Protein AF-A0A0B7FMV6-F1 (afdb_monomer_lite)

Radius of gyration: 30.62 Å; chains: 1; bounding box: 77×26×86 Å

Secondary structure (DSSP, 8-state):
--HHHHHHHHHHHHHHTS------TTS-PPPTT------TTSSHHHHHHHS----HHHHHHHHHS--S-GGGSSTTHHHHHHHHHHHHHHHHHHHHHHHHHHHTTPPP-

Organism: Thanatephorus cucumeris (strain AG1-IB / isolate 7/3/14) (NCBI:txid1108050)

pLDDT: mean 75.32, std 18.73, range [45.81, 98.5]

InterPro domains:
  IPR039297 Cytochrome c oxidase subunit VII [PF02238] (54-105)

Sequence (109 aa):
MDRHQVARNSDVVRLSDRVRIHPEPGELSPQPNQPWIYESHTLTMINALVNRPNHVRERQVLVQSSSKPVYLRLPRSKLYLGSYLALFTVGMIGTTGGLYSLIRGKPSA

Foldseek 3Di:
DDPVVVVVVVVVVVVVVPPPPDPDPPPDDDDPDDPDPPPPDPCPVVCCVVVPDDCPVVVCCQQVVDPDDNCPSDPCSCVVVVVVVVVVVVVVVVVVVVVVCVVVVPDDD

Structure (mmCIF, N/CA/C/O backbone):
data_AF-A0A0B7FMV6-F1
#
_entry.id   AF-A0A0B7FMV6-F1
#
loop_
_atom_site.group_PDB
_atom_site.id
_atom_site.type_symbol
_atom_site.label_atom_id
_atom_site.label_alt_id
_atom_site.label_comp_id
_atom_site.label_asym_id
_atom_site.label_entity_id
_atom_site.label_seq_id
_atom_site.pdbx_PDB_ins_code
_atom_site.Cartn_x
_atom_site.Cartn_y
_atom_site.Cartn_z
_atom_site.occupancy
_atom_site.B_iso_or_equiv
_atom_site.auth_seq_id
_atom_site.auth_comp_id
_atom_site.auth_asym_id
_atom_site.auth_atom_id
_atom_site.pdbx_PDB_model_num
ATOM 1 N N . MET A 1 1 ? -53.490 -11.177 27.234 1.00 51.25 1 MET A N 1
ATOM 2 C CA . MET A 1 1 ? -52.022 -11.350 27.177 1.00 51.25 1 MET A CA 1
ATOM 3 C C . MET A 1 1 ? -51.737 -12.817 26.913 1.00 51.25 1 MET A C 1
ATOM 5 O O . MET A 1 1 ? -52.205 -13.664 27.661 1.00 51.25 1 MET A O 1
ATOM 9 N N . ASP A 1 2 ? -51.103 -13.098 25.780 1.00 52.16 2 ASP A N 1
ATOM 10 C CA . ASP A 1 2 ? -51.010 -14.418 25.152 1.00 52.16 2 ASP A CA 1
ATOM 11 C C . ASP A 1 2 ? -49.869 -15.263 25.760 1.00 52.16 2 ASP A C 1
ATOM 13 O O . ASP A 1 2 ? -48.723 -14.810 25.829 1.00 52.16 2 ASP A O 1
ATOM 17 N N . ARG A 1 3 ? -50.166 -16.488 26.221 1.00 54.50 3 ARG A N 1
ATOM 18 C CA . ARG A 1 3 ? -49.199 -17.377 26.906 1.0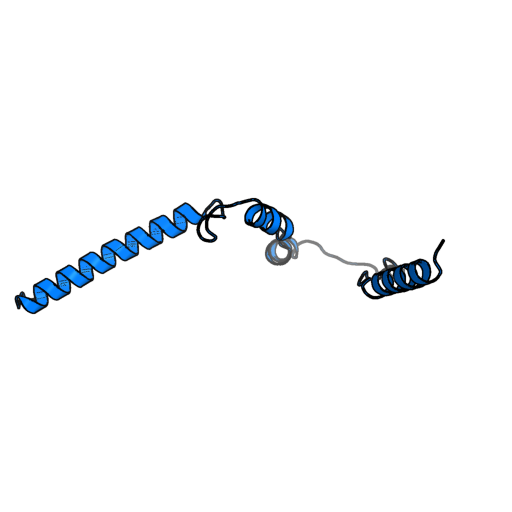0 54.50 3 ARG A CA 1
ATOM 19 C C . ARG A 1 3 ? -48.040 -17.803 25.997 1.00 54.50 3 ARG A C 1
ATOM 21 O O . ARG A 1 3 ? -46.973 -18.152 26.497 1.00 54.50 3 ARG A O 1
ATOM 28 N N . HIS A 1 4 ? -48.205 -17.697 24.679 1.00 52.84 4 HIS A N 1
ATOM 29 C CA . HIS A 1 4 ? -47.155 -17.992 23.700 1.00 52.84 4 HIS A CA 1
ATOM 30 C C . HIS A 1 4 ? -46.091 -16.885 23.571 1.00 52.84 4 HIS A C 1
ATOM 32 O O . HIS A 1 4 ? -45.001 -17.129 23.052 1.00 52.84 4 HIS A O 1
ATOM 38 N N . GLN A 1 5 ? -46.366 -15.671 24.063 1.00 53.06 5 GLN A N 1
ATOM 39 C CA . GLN A 1 5 ? -45.386 -14.574 24.114 1.00 53.06 5 GLN A CA 1
ATOM 40 C C . GLN A 1 5 ? -44.428 -14.725 25.308 1.00 53.06 5 GLN A C 1
ATOM 42 O O . GLN A 1 5 ? -43.245 -14.414 25.202 1.00 53.06 5 GLN A O 1
ATOM 47 N N . VAL A 1 6 ? -44.917 -15.263 26.432 1.00 56.25 6 VAL A N 1
ATOM 48 C CA . VAL A 1 6 ? -44.139 -15.392 27.676 1.00 56.25 6 VAL A CA 1
ATOM 49 C C . VAL A 1 6 ? -43.029 -16.443 27.545 1.00 56.25 6 VAL A C 1
ATOM 51 O O . VAL A 1 6 ? -41.909 -16.193 27.982 1.00 56.25 6 VAL A O 1
ATOM 54 N N . ALA A 1 7 ? -43.299 -17.567 26.870 1.00 56.62 7 ALA A N 1
ATOM 55 C CA . ALA A 1 7 ? -42.311 -18.631 26.659 1.00 56.62 7 ALA A CA 1
ATOM 56 C C . ALA A 1 7 ? -41.132 -18.194 25.763 1.00 56.62 7 ALA A C 1
ATOM 58 O O . ALA A 1 7 ? -39.977 -18.492 26.061 1.00 56.62 7 ALA A O 1
ATOM 59 N N . ARG A 1 8 ? -41.400 -17.407 24.708 1.00 58.22 8 ARG A N 1
ATOM 60 C CA . ARG A 1 8 ? -40.338 -16.868 23.838 1.00 58.22 8 ARG A CA 1
ATOM 61 C C . ARG A 1 8 ? -39.399 -15.919 24.578 1.00 58.22 8 ARG A C 1
ATOM 63 O O . ARG A 1 8 ? -38.197 -15.962 24.345 1.00 58.22 8 ARG A O 1
ATOM 70 N N . ASN A 1 9 ? -39.922 -15.101 25.490 1.00 53.22 9 ASN A N 1
ATOM 71 C CA . ASN A 1 9 ? -39.086 -14.191 26.271 1.00 53.22 9 ASN A CA 1
ATOM 72 C C . ASN A 1 9 ? -38.243 -14.919 27.328 1.00 53.22 9 ASN A C 1
ATOM 74 O O . ASN A 1 9 ? -37.107 -14.515 27.562 1.00 53.22 9 ASN A O 1
ATOM 78 N N . SER A 1 10 ? -38.736 -16.008 27.930 1.00 58.00 10 SER A N 1
ATOM 79 C CA . SER A 1 10 ? -37.947 -16.775 28.907 1.00 58.00 10 SER A CA 1
ATOM 80 C C . SER A 1 10 ? -36.759 -17.518 28.290 1.00 58.00 1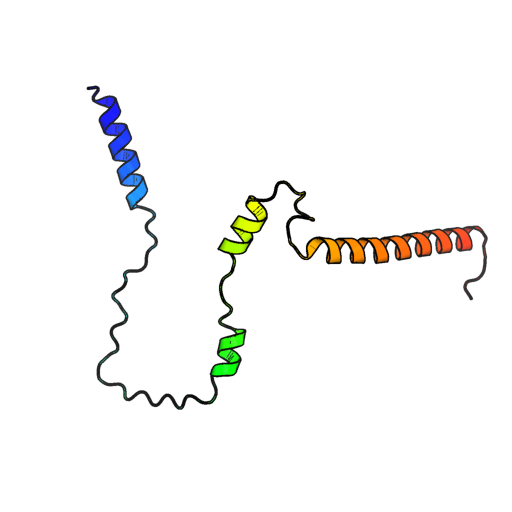0 SER A C 1
ATOM 82 O O . SER A 1 10 ? -35.724 -17.655 28.943 1.00 58.00 10 SER A O 1
ATOM 84 N N . ASP A 1 11 ? -36.873 -17.957 27.035 1.00 58.16 11 ASP A N 1
ATOM 85 C CA . ASP A 1 11 ? -35.783 -18.657 26.349 1.00 58.16 11 ASP A CA 1
ATOM 86 C C . ASP A 1 11 ? -34.670 -17.696 25.908 1.00 58.16 11 ASP A C 1
ATOM 88 O O . ASP A 1 11 ? -33.489 -18.021 26.028 1.00 58.16 11 ASP A O 1
ATOM 92 N N . VAL A 1 12 ? -35.019 -16.471 25.496 1.00 58.75 12 VAL A N 1
ATOM 93 C CA . VAL A 1 12 ? -34.039 -15.416 25.173 1.00 58.75 12 VAL A CA 1
ATOM 94 C C . VAL A 1 12 ? -33.254 -14.985 26.418 1.00 58.75 12 VAL A C 1
ATOM 96 O O . VAL A 1 12 ? -32.037 -14.831 26.341 1.00 58.75 12 VAL A O 1
ATOM 99 N N . VAL A 1 13 ? -33.915 -14.874 27.578 1.00 58.03 13 VAL A N 1
ATOM 100 C CA . VAL A 1 13 ? -33.258 -14.537 28.856 1.00 58.03 13 VAL A CA 1
ATOM 101 C C . VAL A 1 13 ? -32.306 -15.651 29.319 1.00 58.03 13 VAL A C 1
ATOM 103 O O . VAL A 1 13 ? -31.207 -15.368 29.792 1.00 58.03 13 VAL A O 1
ATOM 106 N N . ARG A 1 14 ? -32.656 -16.929 29.112 1.00 56.78 14 ARG A N 1
ATOM 107 C CA . ARG A 1 14 ? -31.761 -18.058 29.436 1.00 56.78 14 ARG A CA 1
ATOM 108 C C . ARG A 1 14 ? -30.548 -18.169 28.512 1.00 56.78 14 ARG A C 1
ATOM 110 O O . ARG A 1 14 ? -29.500 -18.648 28.943 1.00 56.78 14 ARG A O 1
ATOM 117 N N . LEU A 1 15 ? -30.667 -17.743 27.255 1.00 52.09 15 LEU A N 1
ATOM 118 C CA . LEU A 1 15 ? -29.554 -17.752 26.302 1.00 52.09 15 LEU A CA 1
ATOM 119 C C . LEU A 1 15 ? -28.537 -16.633 26.584 1.00 52.09 15 LEU A C 1
ATOM 121 O O . LEU A 1 15 ? -27.345 -16.838 26.356 1.00 52.09 15 LEU A O 1
ATOM 125 N N . SER A 1 16 ? -28.966 -15.498 27.151 1.00 54.69 16 SER A N 1
ATOM 126 C CA . SER A 1 16 ? -28.059 -14.424 27.588 1.00 54.69 16 SER A CA 1
ATOM 127 C C . SER A 1 16 ? -27.203 -14.768 28.815 1.00 54.69 16 SER A C 1
ATOM 129 O O . SER A 1 16 ? -26.150 -14.161 28.998 1.00 54.69 16 SER A O 1
ATOM 131 N N . ASP A 1 17 ? -27.593 -15.763 29.618 1.00 53.47 17 ASP A N 1
ATOM 132 C CA . ASP A 1 17 ? -26.840 -16.173 30.815 1.00 53.47 17 ASP A CA 1
ATOM 133 C C . ASP A 1 17 ? -25.707 -17.172 30.529 1.00 53.47 17 ASP A C 1
ATOM 135 O O . ASP A 1 17 ? -24.794 -17.320 31.340 1.00 53.47 17 ASP A O 1
ATOM 139 N N . ARG A 1 18 ? -25.707 -17.846 29.370 1.00 56.06 18 ARG A N 1
ATOM 140 C CA . ARG A 1 18 ? -24.697 -18.874 29.037 1.00 56.06 18 ARG A CA 1
ATOM 141 C C . ARG A 1 18 ? -23.463 -18.374 28.285 1.00 56.06 18 ARG A C 1
ATOM 143 O O . ARG A 1 18 ? -22.552 -19.163 28.053 1.00 56.06 18 ARG A O 1
ATOM 150 N N . VAL A 1 19 ? -23.380 -17.089 27.947 1.00 56.59 19 VAL A N 1
ATOM 151 C CA . VAL A 1 19 ? -22.171 -16.487 27.352 1.00 56.59 19 VAL A CA 1
ATOM 152 C C . VAL A 1 19 ? -21.726 -15.305 28.202 1.00 56.59 19 VAL A C 1
ATOM 154 O O . VAL A 1 19 ? -21.649 -14.165 27.756 1.00 56.59 19 VAL A O 1
ATOM 157 N N . ARG A 1 20 ? -21.428 -15.581 29.471 1.00 45.81 20 ARG A N 1
ATOM 158 C CA . ARG A 1 20 ? -20.692 -14.657 30.328 1.00 45.81 20 ARG A CA 1
ATOM 159 C C . ARG A 1 20 ? -19.306 -15.246 30.580 1.00 45.81 20 ARG A C 1
ATOM 161 O O . ARG A 1 20 ? -19.052 -15.838 31.617 1.00 45.81 20 ARG A O 1
ATOM 168 N N . ILE A 1 21 ? -18.403 -15.106 29.607 1.00 51.47 21 ILE A N 1
ATOM 169 C CA . ILE A 1 21 ? -16.968 -15.319 29.845 1.00 51.47 21 ILE A CA 1
ATOM 170 C C . ILE A 1 21 ? -16.449 -14.048 30.527 1.00 51.47 21 ILE A C 1
ATOM 172 O O . ILE A 1 21 ? -15.840 -13.186 29.902 1.00 51.47 21 ILE A O 1
ATOM 176 N N . HIS A 1 22 ? -16.780 -13.897 31.805 1.00 48.25 22 HIS A N 1
ATOM 177 C CA . HIS A 1 22 ? -16.129 -12.953 32.702 1.00 48.25 22 HIS A CA 1
ATOM 178 C C . HIS A 1 22 ? -15.431 -13.795 33.773 1.00 48.25 22 HIS A C 1
ATOM 180 O O . HIS A 1 22 ? -16.127 -14.523 34.477 1.00 48.25 22 HIS A O 1
ATOM 186 N N . PRO A 1 23 ? -14.093 -13.765 33.893 1.00 55.47 23 PRO A N 1
ATOM 187 C CA . PRO A 1 23 ? -13.443 -14.350 35.056 1.00 55.47 23 PRO A CA 1
ATOM 188 C C . PRO A 1 23 ? -13.862 -13.570 36.313 1.00 55.47 23 PRO A C 1
ATOM 190 O O . PRO A 1 23 ? -13.903 -12.337 36.299 1.00 55.47 23 PRO A O 1
ATOM 193 N N . GLU A 1 24 ? -14.204 -14.304 37.370 1.00 59.38 24 GLU A N 1
ATOM 194 C CA . GLU A 1 24 ? -14.574 -13.790 38.693 1.00 59.38 24 GLU A CA 1
ATOM 195 C C . GLU A 1 24 ? -13.492 -12.827 39.236 1.00 59.38 24 GLU A C 1
ATOM 197 O O . GLU A 1 24 ? -12.314 -13.196 39.300 1.00 59.38 24 GLU A O 1
ATOM 202 N N . PRO A 1 25 ? -13.836 -11.592 39.649 1.00 57.28 25 PRO A N 1
ATOM 203 C CA . PRO A 1 25 ? -12.872 -10.610 40.143 1.00 57.28 25 PRO A CA 1
ATOM 204 C C . PRO A 1 25 ? -12.566 -10.831 41.636 1.00 57.28 25 PRO A C 1
ATOM 206 O O . PRO A 1 25 ? -12.812 -9.950 42.457 1.00 57.28 25 PRO A O 1
ATOM 209 N N . GLY A 1 26 ? -12.056 -12.013 42.002 1.00 55.84 26 GLY A N 1
ATOM 210 C CA . GLY A 1 26 ? -11.868 -12.370 43.416 1.00 55.84 26 GLY A CA 1
ATOM 211 C C . GLY A 1 26 ? -10.721 -13.314 43.773 1.00 55.84 26 GLY A C 1
ATOM 212 O O . GLY A 1 26 ? -10.433 -13.460 44.954 1.00 55.84 26 GLY A O 1
ATOM 213 N N . GLU A 1 27 ? -10.019 -13.922 42.815 1.00 50.50 27 GLU A N 1
ATOM 214 C CA 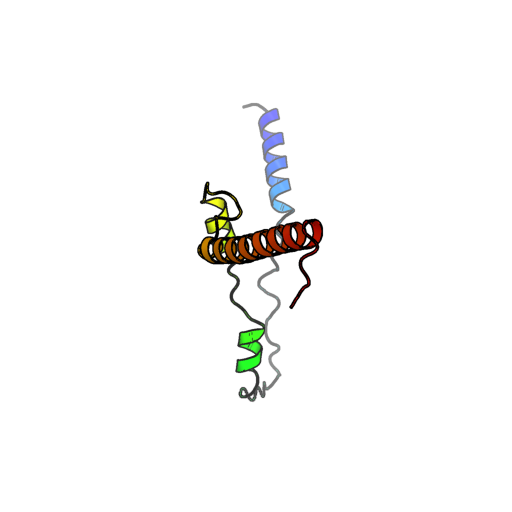. GLU A 1 27 ? -9.056 -14.999 43.121 1.00 50.50 27 GLU A CA 1
ATOM 215 C C . GLU A 1 27 ? -7.575 -14.576 43.040 1.00 50.50 27 GLU A C 1
ATOM 217 O O . GLU A 1 27 ? -6.707 -15.349 42.652 1.00 50.50 27 GLU A O 1
ATOM 222 N N . LEU A 1 28 ? -7.266 -13.329 43.408 1.00 57.16 28 LEU A N 1
ATOM 223 C CA . LEU A 1 28 ? -5.891 -12.817 43.538 1.00 57.16 28 LEU A CA 1
ATOM 224 C C . LEU A 1 28 ? -5.749 -11.981 44.821 1.00 57.16 28 LEU A C 1
ATOM 226 O O . LEU A 1 28 ? -5.342 -10.822 44.797 1.00 57.16 28 LEU A O 1
ATOM 230 N N . SER A 1 29 ? -6.094 -12.561 45.972 1.00 55.69 29 SER A N 1
ATOM 231 C CA . SER A 1 29 ? -5.576 -12.057 47.249 1.00 55.69 29 SER A CA 1
ATOM 232 C C . SER A 1 29 ? -4.112 -12.503 47.399 1.00 55.69 29 SER A C 1
ATOM 234 O O . SER A 1 29 ? -3.847 -13.705 47.320 1.00 55.69 29 SER A O 1
ATOM 236 N N . PRO A 1 30 ? -3.140 -11.594 47.604 1.00 56.41 30 PRO A N 1
ATOM 237 C CA . PRO A 1 30 ? -1.761 -11.998 47.853 1.00 56.41 30 PRO A CA 1
ATOM 238 C C . PRO A 1 30 ? -1.664 -12.738 49.193 1.00 56.41 30 PRO A C 1
ATOM 240 O O . PRO A 1 30 ? -2.175 -12.262 50.208 1.00 56.41 30 PRO A O 1
ATOM 243 N N . GLN A 1 31 ? -1.002 -13.900 49.205 1.00 57.81 31 GLN A N 1
ATOM 244 C CA . GLN A 1 31 ? -0.742 -14.644 50.440 1.00 57.81 31 GLN A CA 1
ATOM 245 C C . GLN A 1 31 ? 0.147 -13.809 51.389 1.00 57.81 31 GLN A C 1
ATOM 247 O O . GLN A 1 31 ? 1.148 -13.245 50.942 1.00 57.81 31 GLN A O 1
ATOM 252 N N . PRO A 1 32 ? -0.185 -13.723 52.692 1.00 59.34 32 PRO A N 1
ATOM 253 C CA . PRO A 1 32 ? 0.367 -12.728 53.621 1.00 59.34 32 PRO A CA 1
ATOM 254 C C . PRO A 1 32 ? 1.816 -12.977 54.094 1.00 59.34 32 PRO A C 1
ATOM 256 O O . PRO A 1 32 ? 2.257 -12.335 55.042 1.00 59.34 32 PRO A O 1
ATOM 259 N N . ASN A 1 33 ? 2.576 -13.890 53.481 1.00 59.19 33 ASN A N 1
ATOM 260 C CA . ASN A 1 33 ? 3.898 -14.303 53.971 1.00 59.19 33 ASN A CA 1
ATOM 261 C C . ASN A 1 33 ? 4.998 -14.387 52.898 1.00 59.19 33 ASN A C 1
ATOM 263 O O . ASN A 1 33 ? 5.875 -15.243 52.986 1.00 59.19 33 ASN A O 1
ATOM 267 N N . GLN A 1 34 ? 4.996 -13.494 51.910 1.00 57.88 34 GLN A N 1
ATOM 268 C CA . GLN A 1 34 ? 6.105 -13.387 50.958 1.00 57.88 34 GLN A CA 1
ATOM 269 C C . GLN A 1 34 ? 6.737 -11.991 51.058 1.00 57.88 34 GLN A C 1
ATOM 271 O O . GLN A 1 34 ? 6.099 -11.022 50.651 1.00 57.88 34 GLN A O 1
ATOM 276 N N . PRO A 1 35 ? 7.966 -11.833 51.593 1.00 52.50 35 PRO A N 1
ATOM 277 C CA . PRO A 1 35 ? 8.691 -10.580 51.452 1.00 52.50 35 PRO A CA 1
ATOM 278 C C . PRO A 1 35 ? 9.125 -10.464 49.992 1.00 52.50 35 PRO A C 1
ATOM 280 O O . PRO A 1 35 ? 10.085 -11.091 49.546 1.00 52.50 35 PRO A O 1
ATOM 283 N N . TRP A 1 36 ? 8.375 -9.692 49.217 1.00 52.88 36 TRP A N 1
ATOM 284 C CA . TRP A 1 36 ? 8.702 -9.411 47.831 1.00 52.88 36 TRP A CA 1
ATOM 285 C C . TRP A 1 36 ? 9.962 -8.547 47.740 1.00 52.88 36 TRP A C 1
ATOM 287 O O . TRP A 1 36 ? 9.906 -7.318 47.777 1.00 52.88 36 TRP A O 1
ATOM 297 N N . ILE A 1 37 ? 11.111 -9.197 47.575 1.00 56.69 37 ILE A N 1
ATOM 298 C CA . ILE A 1 37 ? 12.302 -8.551 47.029 1.00 56.69 37 ILE A CA 1
ATOM 299 C C . ILE A 1 37 ? 12.080 -8.430 45.517 1.00 56.69 37 ILE A C 1
ATOM 301 O O . ILE A 1 37 ? 12.483 -9.291 44.739 1.00 56.69 37 ILE A O 1
ATOM 305 N N . TYR A 1 38 ? 11.380 -7.377 45.094 1.00 50.25 38 TYR A N 1
ATOM 306 C CA . TYR A 1 38 ? 11.412 -6.942 43.700 1.00 50.25 38 TYR A CA 1
ATOM 307 C C . TYR A 1 38 ? 12.462 -5.847 43.581 1.00 50.25 38 TYR A C 1
ATOM 309 O O . TYR A 1 38 ? 12.173 -4.662 43.730 1.00 50.25 38 TYR A O 1
ATOM 317 N N . GLU A 1 39 ? 13.697 -6.246 43.313 1.00 51.59 39 GLU A N 1
ATOM 318 C CA . GLU A 1 39 ? 14.729 -5.314 42.882 1.00 51.59 39 GLU A CA 1
ATOM 319 C C . GLU A 1 39 ? 14.383 -4.839 41.457 1.00 51.59 39 GLU A C 1
ATOM 321 O O . GLU A 1 39 ? 14.654 -5.490 40.447 1.00 51.59 39 GLU A O 1
ATOM 326 N N . SER A 1 40 ? 13.637 -3.736 41.379 1.00 56.19 40 SER A N 1
ATOM 327 C CA . SER A 1 40 ? 12.918 -3.275 40.189 1.00 56.19 40 SER A CA 1
ATOM 328 C C . SER A 1 40 ? 13.776 -2.394 39.277 1.00 56.19 40 SER A C 1
ATOM 330 O O . SER A 1 40 ? 13.452 -1.226 39.055 1.00 56.19 40 SER A O 1
ATOM 332 N N . HIS A 1 41 ? 14.866 -2.933 38.729 1.00 52.84 41 HIS A N 1
ATOM 333 C CA . HIS A 1 41 ? 15.746 -2.147 37.849 1.00 52.84 41 HIS A CA 1
ATOM 334 C C . HIS A 1 41 ? 15.924 -2.722 36.433 1.00 52.84 41 HIS A C 1
ATOM 336 O O . HIS A 1 41 ? 16.412 -2.012 35.558 1.00 52.84 41 HIS A O 1
ATOM 342 N N . THR A 1 42 ? 15.474 -3.953 36.147 1.00 54.59 42 THR A N 1
ATOM 343 C CA . THR A 1 42 ? 15.775 -4.635 34.865 1.00 54.59 42 THR A CA 1
ATOM 344 C C . THR A 1 42 ? 14.566 -4.983 33.984 1.00 54.59 42 THR A C 1
ATOM 346 O O . THR A 1 42 ? 14.745 -5.343 32.822 1.00 54.59 42 THR A O 1
ATOM 349 N N . LEU A 1 43 ? 13.325 -4.828 34.462 1.00 55.00 43 LEU A N 1
ATOM 350 C CA . LEU A 1 43 ? 12.119 -5.269 33.735 1.00 55.00 43 LEU A CA 1
ATOM 351 C C . LEU A 1 43 ? 11.325 -4.152 33.040 1.00 55.00 43 LEU A C 1
ATOM 353 O O . LEU A 1 43 ? 10.282 -4.429 32.458 1.00 55.00 43 LEU A O 1
ATOM 357 N N . THR A 1 44 ? 11.784 -2.902 33.034 1.00 61.00 44 THR A N 1
ATOM 358 C CA . THR A 1 44 ? 11.019 -1.796 32.421 1.00 61.00 44 THR A CA 1
ATOM 359 C C . THR A 1 44 ? 11.084 -1.823 30.889 1.00 61.00 44 THR A C 1
ATOM 361 O O . THR A 1 44 ? 10.084 -1.595 30.210 1.00 61.00 44 THR A O 1
ATOM 364 N N . MET A 1 45 ? 12.250 -2.160 30.325 1.00 63.53 45 MET A N 1
ATOM 365 C CA . MET A 1 45 ? 12.475 -2.157 28.871 1.00 63.53 45 MET A CA 1
ATOM 366 C C . MET A 1 45 ? 11.758 -3.309 28.149 1.00 63.53 45 MET A C 1
ATOM 368 O O . MET A 1 45 ? 11.153 -3.092 27.101 1.00 63.53 45 MET A O 1
ATOM 372 N N . ILE A 1 46 ? 11.778 -4.523 28.712 1.00 68.56 46 ILE A N 1
ATOM 373 C CA . ILE A 1 46 ? 11.096 -5.690 28.121 1.00 68.56 46 ILE A CA 1
ATOM 374 C C . ILE A 1 46 ? 9.573 -5.540 28.238 1.00 68.56 46 ILE A C 1
ATOM 376 O O . ILE A 1 46 ? 8.847 -5.862 27.297 1.00 68.56 46 ILE A O 1
ATOM 380 N N . ASN A 1 47 ? 9.080 -4.979 29.347 1.00 64.19 47 ASN A N 1
ATOM 381 C CA . ASN A 1 47 ? 7.649 -4.757 29.552 1.00 64.19 47 ASN A CA 1
ATOM 382 C C . ASN A 1 47 ? 7.062 -3.804 28.494 1.00 64.19 47 ASN A C 1
ATOM 384 O O . ASN A 1 47 ? 6.012 -4.099 27.937 1.00 64.19 47 ASN A O 1
ATOM 388 N N . ALA A 1 48 ? 7.783 -2.750 28.097 1.00 65.00 48 ALA A N 1
ATOM 389 C CA . ALA A 1 48 ? 7.352 -1.857 27.014 1.00 65.00 48 ALA A CA 1
ATOM 390 C C . ALA A 1 48 ? 7.258 -2.544 25.631 1.00 65.00 48 ALA A C 1
ATOM 392 O O . ALA A 1 48 ? 6.483 -2.115 24.771 1.00 65.00 48 ALA A O 1
ATOM 393 N N . LEU A 1 49 ? 8.038 -3.607 25.395 1.00 65.19 49 LEU A N 1
ATOM 394 C CA . LEU A 1 49 ? 8.025 -4.348 24.132 1.00 65.19 49 LEU A CA 1
ATOM 395 C C . LEU A 1 49 ? 6.902 -5.393 24.083 1.00 65.19 49 LEU A C 1
ATOM 397 O O . LEU A 1 49 ? 6.266 -5.557 23.039 1.00 65.19 49 LEU A O 1
ATOM 401 N N . VAL A 1 50 ? 6.662 -6.070 25.209 1.00 68.12 50 VAL A N 1
ATOM 402 C CA . VAL A 1 50 ? 5.687 -7.164 25.343 1.00 68.12 50 VAL A CA 1
ATOM 403 C C . VAL A 1 50 ? 4.280 -6.634 25.632 1.00 68.12 50 VAL A C 1
ATOM 405 O O . VAL A 1 50 ? 3.302 -7.135 25.083 1.00 68.12 50 VAL A O 1
ATOM 408 N N . ASN A 1 51 ? 4.164 -5.582 26.439 1.00 72.12 51 ASN A N 1
ATOM 409 C CA . ASN A 1 51 ? 2.897 -5.049 26.929 1.00 72.12 51 ASN A CA 1
ATOM 410 C C . ASN A 1 51 ? 2.474 -3.817 26.115 1.00 72.12 51 ASN A C 1
ATOM 412 O O . ASN A 1 51 ? 2.425 -2.682 26.590 1.00 72.12 51 ASN A O 1
ATOM 416 N N . ARG A 1 52 ? 2.227 -4.035 24.819 1.00 77.25 52 ARG A N 1
ATOM 417 C CA . ARG A 1 52 ? 1.751 -2.976 23.921 1.00 77.25 52 ARG A CA 1
ATOM 418 C C . ARG A 1 52 ? 0.282 -2.653 24.226 1.00 77.25 52 ARG A C 1
ATOM 420 O O . ARG A 1 52 ? -0.514 -3.583 24.357 1.00 77.25 52 ARG A O 1
ATOM 427 N N . PRO A 1 53 ? -0.120 -1.367 24.243 1.00 81.38 53 PRO A N 1
ATOM 428 C CA . PRO A 1 53 ? -1.519 -1.017 24.429 1.00 81.38 53 PRO A CA 1
ATOM 429 C C . PRO A 1 53 ? -2.386 -1.629 23.321 1.00 81.38 53 PRO A C 1
ATOM 431 O O . PRO A 1 53 ? -2.024 -1.627 22.136 1.00 81.38 53 PRO A O 1
ATOM 434 N N . ASN A 1 54 ? -3.542 -2.168 23.704 1.00 86.88 54 ASN A N 1
ATOM 435 C CA . ASN A 1 54 ? -4.486 -2.765 22.770 1.00 86.88 54 ASN A CA 1
ATOM 436 C C . ASN A 1 54 ? -5.309 -1.672 22.067 1.00 86.88 54 ASN A C 1
ATOM 438 O O . ASN A 1 54 ? -6.151 -1.034 22.686 1.00 86.88 54 ASN A O 1
ATOM 442 N N . HIS A 1 55 ? -5.112 -1.516 20.755 1.00 90.50 55 HIS A N 1
ATOM 443 C CA . HIS A 1 55 ? -5.838 -0.545 19.921 1.00 90.50 55 HIS A CA 1
ATOM 444 C C . HIS A 1 55 ? -6.824 -1.219 18.946 1.00 90.50 55 HIS A C 1
ATOM 446 O O . HIS A 1 55 ? -7.183 -0.650 17.913 1.00 90.50 55 HIS A O 1
ATOM 452 N N . VAL A 1 56 ? -7.236 -2.468 19.199 1.00 91.00 56 VAL A N 1
ATOM 453 C CA . VAL A 1 56 ? -8.104 -3.224 18.275 1.00 91.00 56 VAL A CA 1
ATOM 454 C C . VAL A 1 56 ? -9.465 -2.548 18.110 1.00 91.00 56 VAL A C 1
ATOM 456 O O . VAL A 1 56 ? -9.901 -2.349 16.976 1.00 91.00 56 VAL A O 1
ATOM 459 N N . ARG A 1 57 ? -10.109 -2.129 19.208 1.00 93.12 57 ARG A N 1
ATOM 460 C CA . ARG A 1 57 ? -11.424 -1.465 19.165 1.00 93.12 57 ARG A CA 1
ATOM 461 C C . ARG A 1 57 ? -11.380 -0.161 18.369 1.00 93.12 57 ARG A C 1
ATOM 463 O O . ARG A 1 57 ? -12.243 0.080 17.532 1.00 93.12 57 ARG A O 1
ATOM 470 N N . GLU A 1 58 ? -10.352 0.654 18.582 1.00 91.62 58 GLU A N 1
ATOM 471 C CA . GLU A 1 58 ? -10.158 1.910 17.847 1.00 91.62 58 GLU A CA 1
ATOM 472 C C . GLU A 1 58 ? -10.017 1.666 16.342 1.00 91.62 58 GLU A C 1
ATOM 474 O O . GLU A 1 58 ? -10.652 2.341 15.532 1.00 91.62 58 GLU A O 1
ATOM 479 N N . ARG A 1 59 ? -9.241 0.646 15.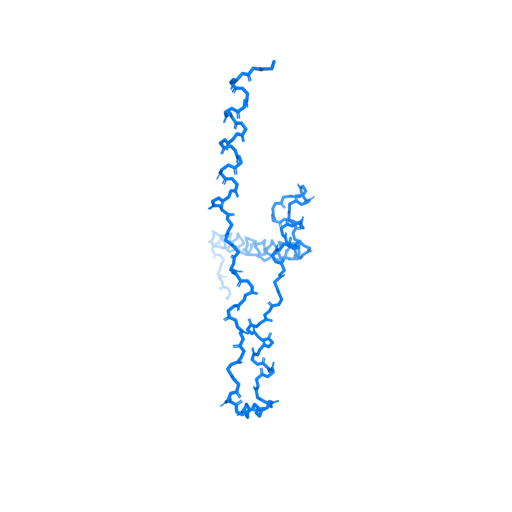954 1.00 91.12 59 ARG A N 1
ATOM 480 C CA . ARG A 1 59 ? -9.081 0.255 14.547 1.00 91.12 59 ARG A CA 1
ATOM 481 C C . ARG A 1 59 ? -10.376 -0.285 13.947 1.00 91.12 59 ARG A C 1
ATOM 483 O O . ARG A 1 59 ? -10.661 0.016 12.792 1.00 91.12 59 ARG A O 1
ATOM 490 N N . GLN A 1 60 ? -11.164 -1.049 14.703 1.00 93.69 60 GLN A N 1
ATOM 491 C CA . GLN A 1 60 ? -12.468 -1.542 14.251 1.00 93.69 60 GLN A CA 1
ATOM 492 C C . GLN A 1 60 ? -13.420 -0.383 13.963 1.00 93.69 60 GLN A C 1
ATOM 494 O O . GLN A 1 60 ? -13.965 -0.319 12.865 1.00 93.69 60 GLN A O 1
ATOM 499 N N . VAL A 1 61 ? -13.541 0.577 14.886 1.00 94.25 61 VAL A N 1
ATOM 500 C CA . VAL A 1 61 ? -14.365 1.779 14.688 1.00 94.25 61 VAL A CA 1
ATOM 501 C C . VAL A 1 61 ? -13.873 2.579 13.479 1.00 94.25 61 VAL A C 1
ATOM 503 O O . VAL A 1 61 ? -14.670 2.956 12.621 1.00 94.25 61 VAL A O 1
ATOM 506 N N . LEU A 1 62 ? -12.560 2.778 13.340 1.00 92.31 62 LEU A N 1
ATOM 507 C CA . LEU A 1 62 ? -11.966 3.497 12.210 1.00 92.31 62 LEU A CA 1
ATOM 508 C C . LEU A 1 62 ? -12.277 2.837 10.855 1.00 92.31 62 LEU A C 1
ATOM 510 O O . LEU A 1 62 ? -12.637 3.512 9.894 1.00 92.31 62 LEU A O 1
ATOM 514 N N . VAL A 1 63 ? -12.138 1.513 10.764 1.00 92.56 63 VAL A N 1
ATOM 515 C CA . VAL A 1 63 ? -12.354 0.763 9.518 1.00 92.56 63 VAL A CA 1
ATOM 516 C C . VAL A 1 63 ? -13.841 0.605 9.199 1.00 92.56 63 VAL A C 1
ATOM 518 O O . VAL A 1 63 ? -14.211 0.646 8.028 1.00 92.56 63 VAL A O 1
ATOM 521 N N . GLN A 1 64 ? -14.695 0.417 10.206 1.00 94.31 64 GLN A N 1
ATOM 522 C CA . GLN A 1 64 ? -16.136 0.219 10.019 1.00 94.31 64 GLN A CA 1
ATOM 523 C C . GLN A 1 64 ? -16.891 1.532 9.784 1.00 94.31 64 GLN A C 1
ATOM 525 O O . GLN A 1 64 ? -17.894 1.530 9.080 1.00 94.31 64 GLN A O 1
ATOM 530 N N . SER A 1 65 ? -16.397 2.660 10.303 1.00 94.25 65 SER A N 1
ATOM 531 C CA . SER A 1 65 ? -16.998 3.984 10.067 1.00 94.25 65 SER A CA 1
ATOM 532 C C . SER A 1 65 ? -16.751 4.536 8.658 1.00 94.25 65 SER A C 1
ATOM 534 O O . SER A 1 65 ? -17.397 5.501 8.253 1.00 94.25 65 SER A O 1
ATOM 536 N N . SER A 1 66 ? -15.820 3.954 7.893 1.00 91.56 66 SER A N 1
ATOM 537 C CA . SER A 1 66 ? -15.447 4.456 6.570 1.00 91.56 66 SER A CA 1
ATOM 538 C C . SER A 1 66 ? -16.101 3.674 5.429 1.00 91.56 66 SER A C 1
ATOM 540 O O . SER A 1 66 ? -15.907 2.467 5.293 1.00 91.56 66 SER A O 1
ATOM 542 N N . SER A 1 67 ? -16.770 4.391 4.521 1.00 94.62 67 SER A N 1
ATOM 543 C CA . SER A 1 67 ? -17.280 3.852 3.249 1.00 94.62 67 SER A CA 1
ATOM 544 C C . SER A 1 67 ? -16.207 3.699 2.164 1.00 94.62 67 SER A C 1
ATOM 546 O O . SER A 1 67 ? -16.490 3.195 1.079 1.00 94.62 67 SER A O 1
ATOM 548 N N . LYS A 1 68 ? -14.961 4.118 2.432 1.00 92.62 68 LYS A N 1
ATOM 549 C CA . LYS A 1 68 ? -13.854 3.995 1.476 1.00 92.62 68 LYS A CA 1
ATOM 550 C C . LYS A 1 68 ? -13.599 2.519 1.131 1.00 92.62 68 LYS A C 1
ATOM 552 O O . LYS A 1 68 ? -13.854 1.641 1.964 1.00 92.62 68 LYS A O 1
ATOM 557 N N . PRO A 1 69 ? -13.028 2.224 -0.048 1.00 92.75 69 PRO A N 1
ATOM 558 C CA . PRO A 1 69 ? -12.533 0.886 -0.360 1.00 92.75 69 PRO A CA 1
ATOM 559 C C . PRO A 1 69 ? -11.556 0.397 0.712 1.00 92.75 69 PRO A C 1
ATOM 561 O O . PRO A 1 69 ? -10.802 1.200 1.261 1.00 92.75 69 PRO A O 1
ATOM 564 N N . VAL A 1 70 ? -11.546 -0.908 1.002 1.00 91.69 70 VAL A N 1
ATOM 565 C CA . VAL A 1 70 ? -10.786 -1.504 2.123 1.00 91.69 70 VAL A CA 1
ATOM 566 C C . VAL A 1 70 ? -9.306 -1.100 2.110 1.00 91.69 70 VAL A C 1
ATOM 568 O O . VAL A 1 70 ? -8.767 -0.699 3.140 1.00 91.69 70 VAL A O 1
ATOM 571 N N . TYR A 1 71 ? -8.679 -1.092 0.933 1.00 91.44 71 TYR A N 1
ATOM 572 C CA . TYR A 1 71 ? -7.280 -0.700 0.729 1.00 91.44 71 TYR A CA 1
ATOM 573 C C . TYR A 1 71 ? -7.004 0.806 0.932 1.00 91.44 71 TYR A C 1
ATOM 575 O O . TYR A 1 71 ? -5.854 1.234 0.892 1.00 91.44 71 TYR A O 1
ATOM 583 N N . LEU A 1 72 ? -8.033 1.626 1.178 1.00 94.44 72 LEU A N 1
ATOM 584 C CA . LEU A 1 72 ? -7.938 3.067 1.447 1.00 94.44 72 LEU A CA 1
ATOM 585 C C . LEU A 1 72 ? -8.478 3.495 2.824 1.00 94.44 72 LEU A C 1
ATOM 587 O O . LEU A 1 72 ? -8.534 4.694 3.110 1.00 94.44 72 LEU A O 1
ATOM 591 N N . ARG A 1 73 ? -8.906 2.551 3.674 1.00 92.38 73 ARG A N 1
ATOM 592 C CA . ARG A 1 73 ? -9.567 2.883 4.952 1.00 92.38 73 ARG A CA 1
ATOM 593 C C . ARG A 1 73 ? -8.612 3.384 6.031 1.00 92.38 73 ARG A C 1
ATOM 595 O O . ARG A 1 73 ? -9.022 4.170 6.878 1.00 92.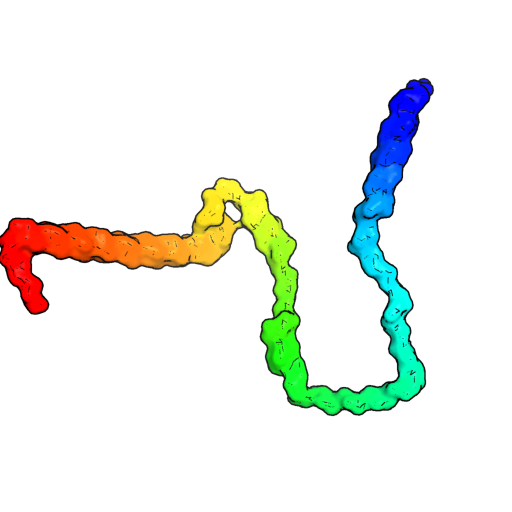38 73 ARG A O 1
ATOM 602 N N . LEU A 1 74 ? -7.351 2.953 6.014 1.00 92.00 74 LEU A N 1
ATOM 603 C CA . LEU A 1 74 ? -6.371 3.356 7.024 1.00 92.00 74 LEU A CA 1
ATOM 604 C C . LEU A 1 74 ? -5.706 4.697 6.668 1.00 92.00 74 LEU A C 1
ATOM 606 O O . LEU A 1 74 ? -5.439 4.963 5.501 1.00 92.00 74 LEU A O 1
ATOM 610 N N . PRO A 1 75 ? -5.328 5.526 7.655 1.00 89.19 75 PRO A N 1
ATOM 611 C CA . PRO A 1 75 ? -4.749 6.850 7.411 1.00 89.19 75 PRO A CA 1
ATOM 612 C C . PRO A 1 75 ? -3.445 6.810 6.600 1.00 89.19 75 PRO A C 1
ATOM 614 O O . PRO A 1 75 ? -3.199 7.692 5.783 1.00 89.19 75 PRO A O 1
ATOM 617 N N . ARG A 1 76 ? -2.623 5.767 6.771 1.00 93.12 76 ARG A N 1
ATOM 618 C CA . ARG A 1 76 ? -1.362 5.586 6.027 1.00 93.12 76 ARG A CA 1
ATOM 619 C C . ARG A 1 76 ? -1.504 4.786 4.732 1.00 93.12 76 ARG A C 1
ATOM 621 O O . ARG A 1 76 ? -0.519 4.601 4.026 1.00 93.12 76 ARG A O 1
ATOM 628 N N . SER A 1 77 ? -2.700 4.312 4.390 1.00 92.75 77 SER A N 1
ATOM 629 C CA . SER A 1 77 ? -2.878 3.404 3.253 1.00 92.75 77 SER A CA 1
ATOM 630 C C . SER A 1 77 ? -2.519 4.047 1.910 1.00 92.75 77 SER A 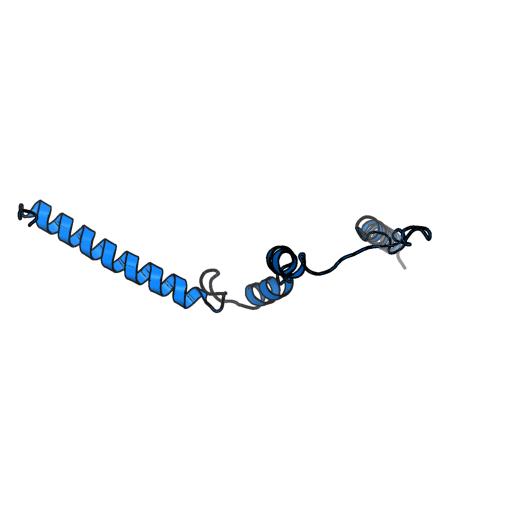C 1
ATOM 632 O O . SER A 1 77 ? -1.984 3.375 1.035 1.00 92.75 77 SER A O 1
ATOM 634 N N . LYS A 1 78 ? -2.746 5.361 1.761 1.00 93.25 78 LYS A N 1
ATOM 635 C CA . LYS A 1 78 ? -2.377 6.122 0.557 1.00 93.25 78 LYS A CA 1
ATOM 636 C C . LYS A 1 78 ? -0.874 6.101 0.289 1.00 93.25 78 LYS A C 1
ATOM 638 O O . LYS A 1 78 ? -0.479 5.990 -0.864 1.00 93.25 78 LYS A O 1
ATOM 643 N N . LEU A 1 79 ? -0.057 6.185 1.342 1.00 95.69 79 LEU A N 1
ATOM 644 C CA . LEU A 1 79 ? 1.398 6.149 1.213 1.00 95.69 79 LEU A CA 1
ATOM 645 C C . LEU A 1 79 ? 1.861 4.780 0.704 1.00 95.69 79 LEU A C 1
ATOM 647 O O . LEU A 1 79 ? 2.633 4.723 -0.244 1.00 95.69 79 LEU A O 1
ATOM 651 N N . TYR A 1 80 ? 1.343 3.696 1.291 1.00 95.69 80 TYR A N 1
ATOM 652 C CA . TYR A 1 80 ? 1.688 2.330 0.883 1.00 95.69 80 TYR A CA 1
ATOM 653 C C . TYR A 1 80 ? 1.210 1.996 -0.530 1.00 95.69 80 TYR A C 1
ATOM 655 O O . TYR A 1 80 ? 1.954 1.411 -1.310 1.00 95.69 80 TYR A O 1
ATOM 663 N N . LEU A 1 81 ? -0.021 2.378 -0.879 1.00 96.12 81 LEU A N 1
ATOM 664 C CA . LEU A 1 81 ? -0.546 2.134 -2.219 1.00 96.12 81 LEU A CA 1
ATOM 665 C C . LEU A 1 81 ? 0.207 2.962 -3.265 1.00 96.12 81 LEU A C 1
ATOM 667 O O . LEU A 1 81 ? 0.542 2.445 -4.325 1.00 96.12 81 LEU A O 1
ATOM 671 N N . GLY A 1 82 ? 0.499 4.229 -2.962 1.00 96.50 82 GLY A N 1
ATOM 672 C CA . GLY A 1 82 ? 1.245 5.107 -3.858 1.00 96.50 82 GLY A CA 1
ATOM 673 C C . GLY A 1 82 ? 2.657 4.593 -4.130 1.00 96.50 82 GLY A C 1
ATOM 674 O O . GLY A 1 82 ? 3.055 4.503 -5.290 1.00 96.50 82 GLY A O 1
ATOM 675 N N . SER A 1 83 ? 3.396 4.195 -3.088 1.00 97.69 83 SER A N 1
ATOM 676 C CA . SER A 1 83 ? 4.743 3.641 -3.261 1.00 97.69 83 SER A CA 1
ATOM 677 C C . SER A 1 83 ? 4.727 2.307 -4.008 1.00 97.69 83 SER A C 1
ATOM 679 O O . SER A 1 83 ? 5.542 2.108 -4.909 1.00 97.69 83 SER A O 1
ATOM 681 N N . TYR A 1 84 ? 3.772 1.425 -3.701 1.00 97.38 84 TYR A N 1
ATOM 682 C CA . TYR A 1 84 ? 3.583 0.171 -4.427 1.00 97.38 84 TYR A CA 1
ATOM 683 C C . TYR A 1 84 ? 3.341 0.411 -5.921 1.00 97.38 84 TYR A C 1
ATOM 685 O O . TYR A 1 84 ? 4.040 -0.160 -6.755 1.00 97.38 84 TYR A O 1
ATOM 693 N N . LEU A 1 85 ? 2.395 1.289 -6.267 1.00 97.81 85 LEU A N 1
ATOM 694 C CA . LEU A 1 85 ? 2.063 1.579 -7.662 1.00 97.81 85 LEU A CA 1
ATOM 695 C C . LEU A 1 85 ? 3.225 2.237 -8.411 1.00 97.81 85 LEU A C 1
ATOM 697 O O . LEU A 1 85 ? 3.429 1.939 -9.587 1.00 97.81 85 LEU A O 1
ATOM 701 N N . ALA A 1 86 ? 4.006 3.091 -7.746 1.00 98.19 86 ALA A N 1
ATOM 702 C CA . ALA A 1 86 ? 5.187 3.708 -8.342 1.00 98.19 86 ALA A CA 1
ATOM 703 C C . ALA A 1 86 ? 6.239 2.654 -8.717 1.00 98.19 86 ALA A C 1
ATOM 705 O O . ALA A 1 86 ? 6.658 2.588 -9.872 1.00 98.19 86 ALA A O 1
ATOM 706 N N . LEU A 1 87 ? 6.613 1.787 -7.769 1.00 98.38 87 LEU A N 1
ATOM 707 C CA . LEU A 1 87 ? 7.580 0.712 -8.013 1.00 98.38 87 LEU A CA 1
ATOM 708 C C . LEU A 1 87 ? 7.074 -0.271 -9.068 1.00 98.38 87 LEU A C 1
ATOM 710 O O . LEU A 1 87 ? 7.822 -0.652 -9.966 1.00 98.38 87 LEU A O 1
ATOM 714 N N . PHE A 1 88 ? 5.795 -0.638 -8.992 1.00 97.94 88 PHE A N 1
ATOM 715 C CA . PHE A 1 88 ? 5.165 -1.514 -9.969 1.00 97.94 88 PHE A CA 1
ATOM 716 C C . PHE A 1 88 ? 5.225 -0.921 -11.381 1.00 97.94 88 PHE A C 1
ATOM 718 O O . PHE A 1 88 ? 5.641 -1.598 -12.315 1.00 97.94 88 PHE A O 1
ATOM 725 N N . THR A 1 89 ? 4.874 0.355 -11.540 1.00 98.38 89 THR A N 1
ATOM 726 C CA . THR A 1 89 ? 4.874 1.030 -12.847 1.00 98.38 89 THR A CA 1
ATOM 727 C C . THR A 1 89 ? 6.281 1.115 -13.431 1.00 98.38 89 THR A C 1
ATOM 729 O O . THR A 1 89 ? 6.478 0.792 -14.601 1.00 98.38 89 THR A O 1
ATOM 732 N N . VAL A 1 90 ? 7.273 1.489 -12.615 1.00 98.50 90 VAL A N 1
ATOM 733 C CA . VAL A 1 90 ? 8.684 1.508 -13.031 1.00 98.50 90 VAL A CA 1
ATOM 734 C C . VAL A 1 90 ? 9.134 0.113 -13.470 1.00 98.50 90 VAL A C 1
ATOM 736 O O . VAL A 1 90 ? 9.736 -0.026 -14.534 1.00 98.50 90 VAL A O 1
ATOM 739 N N . GLY A 1 91 ? 8.778 -0.922 -12.704 1.00 98.12 91 GLY A N 1
ATOM 740 C CA . GLY A 1 91 ? 9.046 -2.315 -13.055 1.00 98.12 91 GLY A CA 1
ATOM 741 C C . GLY A 1 91 ? 8.428 -2.711 -14.397 1.00 98.12 91 GLY A C 1
ATOM 742 O O . GLY A 1 91 ? 9.134 -3.207 -15.267 1.00 98.12 91 GLY A O 1
ATOM 743 N N . MET A 1 92 ? 7.142 -2.420 -14.610 1.00 98.38 92 MET A N 1
ATOM 744 C CA . MET A 1 92 ? 6.431 -2.761 -15.849 1.00 98.38 92 MET A CA 1
ATOM 745 C C . MET A 1 92 ? 6.992 -2.041 -17.079 1.00 98.38 92 MET A C 1
ATOM 747 O O . MET A 1 92 ? 7.104 -2.650 -18.147 1.00 98.38 92 MET A O 1
ATOM 751 N N . ILE A 1 93 ? 7.381 -0.770 -16.943 1.00 97.94 93 ILE A N 1
ATOM 752 C CA . ILE A 1 93 ? 8.060 -0.025 -18.014 1.00 97.94 93 ILE A CA 1
ATOM 753 C C . ILE A 1 93 ? 9.414 -0.672 -18.320 1.00 97.94 93 ILE A C 1
ATOM 755 O O . ILE A 1 93 ? 9.726 -0.895 -19.489 1.00 97.94 93 ILE A O 1
ATOM 759 N N . GLY A 1 94 ? 10.185 -1.030 -17.290 1.00 96.69 94 GLY A N 1
ATOM 760 C CA . GLY A 1 94 ? 11.459 -1.734 -17.439 1.00 96.69 94 GLY A CA 1
ATOM 761 C C . GLY A 1 94 ? 11.305 -3.078 -18.153 1.00 96.69 94 GLY A C 1
ATOM 762 O O . GLY A 1 94 ? 12.003 -3.338 -19.131 1.00 96.69 94 GLY A O 1
ATOM 763 N N . THR A 1 95 ? 10.343 -3.905 -17.734 1.00 96.69 95 THR A N 1
ATOM 764 C CA . THR A 1 95 ? 10.044 -5.194 -18.373 1.00 96.69 95 THR A CA 1
ATOM 765 C C . THR A 1 95 ? 9.615 -5.016 -19.827 1.00 96.69 95 THR A C 1
ATOM 767 O O . THR A 1 95 ? 10.121 -5.714 -20.703 1.00 96.69 95 THR A O 1
ATOM 770 N N . THR A 1 96 ? 8.732 -4.057 -20.112 1.00 96.38 96 THR A N 1
ATOM 771 C CA . THR A 1 96 ? 8.253 -3.798 -21.480 1.00 96.38 96 THR A CA 1
ATOM 772 C C . THR A 1 96 ? 9.380 -3.279 -22.378 1.00 96.38 96 THR A C 1
ATOM 774 O O . THR A 1 96 ? 9.530 -3.734 -23.510 1.00 96.38 96 THR A O 1
ATOM 777 N N . GLY A 1 97 ? 10.219 -2.372 -21.871 1.00 94.69 97 GLY A N 1
ATOM 778 C CA . GLY A 1 97 ? 11.392 -1.861 -22.584 1.00 94.69 97 GLY A CA 1
ATOM 779 C C . GLY A 1 97 ? 12.465 -2.929 -22.821 1.00 94.69 97 GLY A C 1
ATOM 780 O O . GLY A 1 97 ? 13.068 -2.975 -23.898 1.00 94.69 97 GLY A O 1
ATOM 781 N N . GLY A 1 98 ? 12.665 -3.826 -21.852 1.00 92.88 98 GLY A N 1
ATOM 782 C CA . GLY A 1 98 ? 13.532 -4.996 -21.980 1.00 92.88 98 GLY A CA 1
ATOM 783 C C . GLY A 1 98 ? 13.029 -5.961 -23.052 1.00 92.88 98 GLY A C 1
ATOM 784 O O . GLY A 1 98 ? 13.786 -6.330 -23.946 1.00 92.88 98 GLY A O 1
ATOM 785 N N . LEU A 1 99 ? 11.732 -6.284 -23.036 1.00 94.62 99 LEU A N 1
ATOM 786 C CA . LEU A 1 99 ? 11.103 -7.124 -24.058 1.00 94.62 99 LEU A CA 1
ATOM 787 C C . LEU A 1 99 ? 11.218 -6.502 -25.457 1.00 94.62 99 LEU A C 1
ATOM 789 O O . LEU A 1 99 ? 11.582 -7.182 -26.413 1.00 94.62 99 LEU A O 1
ATOM 793 N N . TYR A 1 100 ? 10.968 -5.198 -25.581 1.00 94.44 100 TYR A N 1
ATOM 794 C CA . TYR A 1 100 ? 11.132 -4.475 -26.842 1.00 94.44 100 TYR A CA 1
ATOM 795 C C . TYR A 1 100 ? 12.576 -4.530 -27.362 1.00 94.44 100 TYR A C 1
ATOM 797 O O . TYR A 1 100 ? 12.806 -4.739 -28.555 1.00 94.44 100 TYR A O 1
ATOM 805 N N . SER A 1 101 ? 13.555 -4.373 -26.468 1.00 91.88 101 SER A N 1
ATOM 806 C CA . SER A 1 101 ? 14.976 -4.455 -26.818 1.00 91.88 101 SER A CA 1
ATOM 807 C C . SER A 1 101 ? 15.375 -5.869 -27.247 1.00 91.88 101 SER A C 1
ATOM 809 O O . SER A 1 101 ? 16.129 -6.009 -28.209 1.00 91.88 101 SER A O 1
ATOM 811 N N . LEU A 1 102 ? 14.804 -6.897 -26.608 1.00 91.88 102 LEU A N 1
ATOM 812 C CA . LEU A 1 102 ? 15.007 -8.302 -26.960 1.00 91.88 102 LEU A CA 1
ATOM 813 C C . LEU A 1 102 ? 14.464 -8.623 -28.359 1.00 91.88 102 LEU A C 1
ATOM 815 O O . LEU A 1 102 ? 15.171 -9.220 -29.164 1.00 91.88 102 LEU A O 1
ATOM 819 N N . ILE A 1 103 ? 13.251 -8.163 -28.684 1.00 93.19 103 ILE A N 1
ATOM 820 C CA . ILE A 1 103 ? 12.645 -8.350 -30.016 1.00 93.19 103 ILE A CA 1
ATOM 821 C C . ILE A 1 103 ? 13.484 -7.671 -31.106 1.00 93.19 103 ILE A C 1
ATOM 823 O O . ILE A 1 103 ? 13.631 -8.207 -32.200 1.00 93.19 103 ILE A O 1
ATOM 827 N N . ARG A 1 104 ? 14.053 -6.494 -30.820 1.00 92.56 104 ARG A N 1
ATOM 828 C CA . ARG A 1 104 ? 14.929 -5.781 -31.762 1.00 92.56 104 ARG A CA 1
ATOM 829 C C . ARG A 1 104 ? 16.375 -6.284 -31.778 1.00 92.56 104 ARG A C 1
ATOM 831 O O . ARG A 1 104 ? 17.181 -5.726 -32.516 1.00 92.56 104 ARG A O 1
ATOM 838 N N . GLY A 1 105 ? 16.709 -7.296 -30.977 1.00 84.62 105 GLY A N 1
ATOM 839 C CA . GLY A 1 105 ? 18.055 -7.862 -30.900 1.00 84.62 105 GLY A CA 1
ATOM 840 C C . GLY A 1 105 ? 19.114 -6.880 -30.393 1.00 84.62 105 GLY A C 1
ATOM 841 O O . GLY A 1 105 ? 20.290 -7.041 -30.715 1.00 84.62 105 GLY A O 1
ATOM 842 N N . LYS A 1 106 ? 18.727 -5.838 -29.640 1.00 77.81 106 LYS A N 1
ATOM 843 C CA . LYS A 1 106 ? 19.692 -4.856 -29.134 1.00 77.81 106 LYS A CA 1
ATOM 844 C C . LYS A 1 106 ? 20.464 -5.481 -27.964 1.00 77.81 106 LYS A C 1
ATOM 846 O O . LYS A 1 106 ? 19.812 -5.904 -27.009 1.00 77.81 106 LYS A O 1
ATOM 851 N N . PRO A 1 107 ? 21.808 -5.551 -28.017 1.00 67.94 107 PRO A N 1
ATOM 852 C CA . PRO A 1 107 ? 22.588 -6.141 -26.939 1.00 67.94 107 PRO A CA 1
ATOM 853 C C . PRO A 1 107 ? 22.372 -5.359 -25.641 1.00 67.94 107 PRO A C 1
ATOM 855 O O . PRO A 1 107 ? 22.358 -4.124 -25.641 1.00 67.94 107 PRO A O 1
ATOM 858 N N . SER A 1 108 ? 22.171 -6.090 -24.546 1.00 64.81 108 SER A N 1
ATOM 859 C CA . SER A 1 108 ? 22.245 -5.541 -23.194 1.00 64.81 108 SER A CA 1
ATOM 860 C C . SER A 1 108 ? 23.667 -5.020 -22.990 1.00 64.81 108 SER A C 1
ATOM 862 O O . SER A 1 108 ? 24.613 -5.758 -23.270 1.00 64.81 108 SER A O 1
ATOM 864 N N . ALA A 1 109 ? 23.805 -3.757 -22.583 1.00 61.06 109 ALA A N 1
ATOM 865 C CA . ALA A 1 109 ? 25.102 -3.181 -22.229 1.00 61.06 109 ALA A CA 1
ATOM 866 C C . ALA A 1 109 ? 25.737 -3.917 -21.042 1.00 61.06 109 ALA A C 1
ATOM 868 O O . ALA A 1 109 ? 24.965 -4.372 -20.163 1.00 61.06 109 ALA A O 1
#